Protein AF-A0A9D6IXQ8-F1 (afdb_monomer_lite)

Foldseek 3Di:
DDDDDPCCVPPVVADWAQQAPDPVDGLDAQDWDWDWDADPRWTKIKIKHFHPDWDADPNHTWTWIKIWMDTNPDSVRIDIDIDTDIGGPVVD

Secondary structure (DSSP, 8-state):
-----GGGG-TTS--EES----TTS---TT-EEEEEEEETTEEEEEEEEEEEEEEEETTEEEEEEEEEEEETT-GGG-EEEEEEE-EEGGG-

Radius of gyration: 15.65 Å; chains: 1; bounding box: 43×22×37 Å

Sequence (92 aa):
MTNLSLEVCDPAAGPFTTAVTHRFFPLAAGRQLVLEGEDDGEALRLLITVLGESEAVAGVATRVVEERETVGGELDGATSTKVYAAELVSFQ

pLDDT: mean 88.21, std 9.43, range [48.31, 97.44]

Structure (mmCIF, N/CA/C/O backbone):
data_AF-A0A9D6IXQ8-F1
#
_entry.id   AF-A0A9D6IXQ8-F1
#
loop_
_atom_site.group_PDB
_atom_site.id
_atom_site.type_symbol
_atom_site.label_atom_id
_atom_site.label_alt_id
_atom_site.label_comp_id
_atom_site.label_asym_id
_atom_site.label_entity_id
_atom_site.label_seq_id
_atom_site.pdbx_PDB_ins_code
_atom_site.Cartn_x
_atom_site.Cartn_y
_atom_site.Cartn_z
_atom_site.occupancy
_atom_site.B_iso_or_equiv
_atom_site.auth_seq_id
_atom_site.auth_comp_id
_atom_site.auth_asym_id
_atom_site.auth_atom_id
_atom_site.pdbx_PDB_model_num
ATOM 1 N N . MET A 1 1 ? 23.813 3.009 12.733 1.00 48.31 1 MET A N 1
ATOM 2 C CA . MET A 1 1 ? 22.732 3.499 11.854 1.00 48.31 1 MET A CA 1
ATOM 3 C C . MET A 1 1 ? 23.300 3.611 10.458 1.00 48.31 1 MET A C 1
ATOM 5 O O . MET A 1 1 ? 24.251 4.360 10.273 1.00 48.31 1 MET A O 1
ATOM 9 N N . THR A 1 2 ? 22.799 2.821 9.516 1.00 70.25 2 THR A N 1
ATOM 10 C CA . THR A 1 2 ? 23.190 2.934 8.108 1.00 70.25 2 THR A CA 1
ATOM 11 C C . THR A 1 2 ? 22.442 4.129 7.529 1.00 70.25 2 THR A C 1
ATOM 13 O O . THR A 1 2 ? 21.216 4.156 7.577 1.00 70.25 2 THR A O 1
ATOM 16 N N . ASN A 1 3 ? 23.164 5.142 7.057 1.00 76.06 3 ASN A N 1
ATOM 17 C CA . ASN A 1 3 ? 22.564 6.254 6.329 1.00 76.06 3 ASN A CA 1
ATOM 18 C C . ASN A 1 3 ? 22.224 5.729 4.925 1.00 76.06 3 ASN A C 1
ATOM 20 O O . ASN A 1 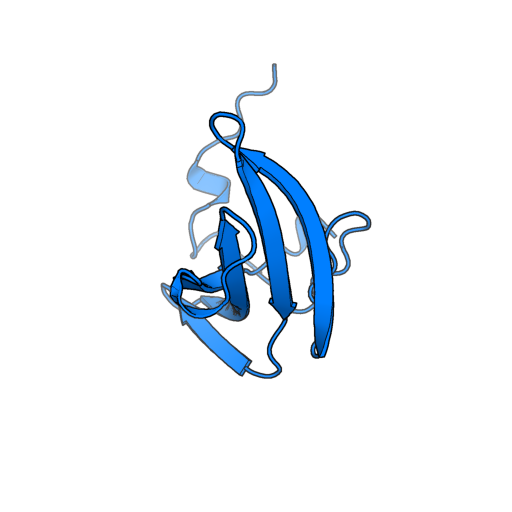3 ? 23.133 5.515 4.124 1.00 76.06 3 ASN A O 1
ATOM 24 N N . LEU A 1 4 ? 20.953 5.392 4.678 1.00 74.88 4 LEU A N 1
ATOM 25 C CA . LEU A 1 4 ? 20.506 5.043 3.330 1.00 74.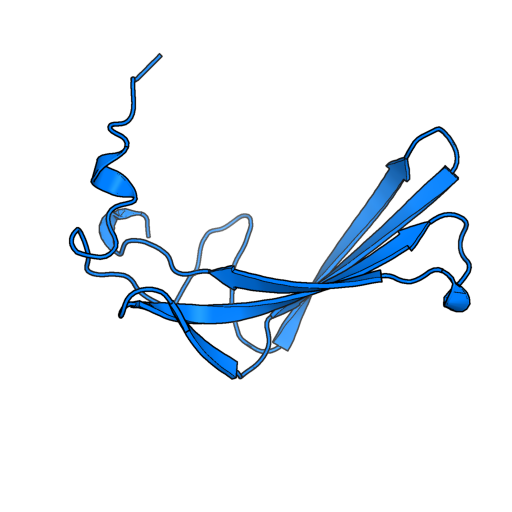88 4 LEU A CA 1
ATOM 26 C C . LEU A 1 4 ? 20.524 6.313 2.476 1.00 74.88 4 LEU A C 1
ATOM 28 O O . LEU A 1 4 ? 19.927 7.320 2.850 1.00 74.88 4 LEU A O 1
ATOM 32 N N . SER A 1 5 ? 21.192 6.245 1.324 1.00 84.19 5 SER A N 1
ATOM 33 C CA . SER A 1 5 ? 21.143 7.314 0.327 1.00 84.19 5 SER A CA 1
ATOM 34 C C . SER A 1 5 ? 19.706 7.500 -0.167 1.00 84.19 5 SER A C 1
ATOM 36 O O . SER A 1 5 ? 19.025 6.519 -0.471 1.00 84.19 5 SER A O 1
ATOM 38 N N . LEU A 1 6 ? 19.264 8.754 -0.302 1.00 78.31 6 LEU A N 1
ATOM 39 C CA . LEU A 1 6 ? 17.981 9.084 -0.937 1.00 78.31 6 LEU A CA 1
ATOM 40 C C . LEU A 1 6 ? 17.945 8.682 -2.419 1.00 78.31 6 LEU A C 1
ATOM 42 O O . LEU A 1 6 ? 16.864 8.527 -2.975 1.00 78.31 6 LEU A O 1
ATOM 46 N N . GLU A 1 7 ? 19.105 8.467 -3.043 1.00 84.88 7 GLU A N 1
ATOM 47 C CA . GLU A 1 7 ? 19.220 8.004 -4.432 1.00 84.88 7 GLU A CA 1
ATOM 48 C C . GLU A 1 7 ? 18.567 6.632 -4.651 1.00 84.88 7 GLU A C 1
ATOM 50 O O . GLU A 1 7 ? 18.162 6.319 -5.763 1.00 84.88 7 GLU A O 1
ATOM 55 N N . VAL A 1 8 ? 18.394 5.826 -3.595 1.00 80.62 8 VAL A N 1
ATOM 56 C CA . VAL A 1 8 ? 17.654 4.552 -3.670 1.00 80.62 8 VAL A CA 1
ATOM 57 C C . VAL A 1 8 ? 16.177 4.778 -4.029 1.00 80.62 8 VAL A C 1
ATOM 59 O O . VAL A 1 8 ? 15.534 3.893 -4.579 1.00 80.62 8 VAL A O 1
ATOM 62 N N . CYS A 1 9 ? 15.634 5.965 -3.757 1.00 77.75 9 CYS A N 1
ATOM 63 C CA . CYS A 1 9 ? 14.265 6.327 -4.113 1.00 77.75 9 CYS A CA 1
ATOM 64 C C . CYS A 1 9 ? 14.150 6.991 -5.497 1.00 77.75 9 CYS A C 1
ATOM 66 O O . CYS A 1 9 ? 13.047 7.389 -5.871 1.00 77.75 9 CYS A O 1
ATOM 68 N N . ASP A 1 10 ? 15.249 7.154 -6.247 1.00 88.50 10 ASP A N 1
ATOM 69 C CA . ASP A 1 10 ? 15.196 7.714 -7.600 1.00 88.50 10 ASP A CA 1
ATOM 70 C C . ASP A 1 10 ? 14.411 6.753 -8.520 1.00 88.50 10 ASP A C 1
ATOM 72 O O . ASP A 1 10 ? 14.796 5.589 -8.657 1.00 88.50 10 ASP A O 1
ATOM 76 N N . PRO A 1 11 ? 13.321 7.190 -9.181 1.00 87.19 11 PRO A N 1
ATOM 77 C CA . PRO A 1 11 ? 12.575 6.348 -10.119 1.00 87.19 11 PRO A CA 1
ATOM 78 C C . PRO A 1 11 ? 13.428 5.844 -11.299 1.00 87.19 11 PRO A C 1
ATOM 80 O O . PRO A 1 11 ? 13.080 4.839 -11.921 1.00 87.19 11 PRO A O 1
ATOM 83 N N . ALA A 1 12 ? 14.560 6.492 -11.597 1.00 89.38 12 ALA A N 1
ATOM 84 C CA . ALA A 1 12 ? 15.538 6.023 -12.573 1.00 89.38 12 ALA A CA 1
ATOM 85 C C . ALA A 1 12 ? 16.491 4.944 -12.021 1.00 89.38 12 ALA A C 1
ATOM 87 O O . ALA A 1 12 ? 17.120 4.238 -12.809 1.00 89.38 12 ALA A O 1
ATOM 88 N N . ALA A 1 13 ? 16.574 4.762 -10.698 1.00 85.69 13 ALA A N 1
ATOM 89 C CA . ALA A 1 13 ? 17.444 3.785 -10.035 1.00 85.69 13 ALA A CA 1
ATOM 90 C C . ALA A 1 13 ? 16.867 2.357 -9.991 1.00 85.69 13 ALA A C 1
ATOM 92 O O . ALA A 1 13 ? 17.328 1.526 -9.210 1.00 85.69 13 ALA A O 1
ATOM 93 N N . GLY A 1 14 ? 15.861 2.064 -10.823 1.00 83.56 14 GLY A N 1
ATOM 94 C C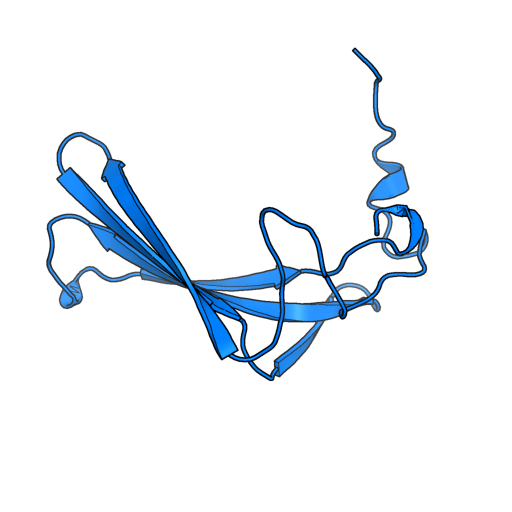A . GLY A 1 14 ? 15.255 0.740 -10.943 1.00 83.56 14 GLY A CA 1
ATOM 95 C C . GLY A 1 14 ? 16.249 -0.392 -11.293 1.00 83.56 14 GLY A C 1
ATOM 96 O O . GLY A 1 14 ? 17.452 -0.182 -11.440 1.00 83.56 14 GLY A O 1
ATOM 97 N N . PRO A 1 15 ? 15.757 -1.624 -11.492 1.00 90.88 15 PRO A N 1
ATOM 98 C CA . PRO A 1 15 ? 14.371 -1.931 -11.823 1.00 90.88 15 PRO A CA 1
ATOM 99 C C . PRO A 1 15 ? 13.451 -1.998 -10.599 1.00 90.88 15 PRO A C 1
ATOM 101 O O . PRO A 1 15 ? 13.807 -2.537 -9.552 1.00 90.88 15 PRO A O 1
ATOM 104 N N . PHE A 1 16 ? 12.231 -1.497 -10.783 1.00 91.31 16 PHE A N 1
ATOM 105 C CA . PHE A 1 16 ? 11.120 -1.644 -9.845 1.00 91.31 16 PHE A CA 1
ATOM 106 C C . PHE A 1 16 ? 10.144 -2.716 -10.339 1.00 91.31 16 PHE A C 1
ATOM 108 O O . PHE A 1 16 ? 10.037 -2.966 -11.542 1.00 91.31 16 PHE A O 1
ATOM 115 N N . THR A 1 17 ? 9.411 -3.333 -9.418 1.00 91.25 17 THR A N 1
ATOM 116 C CA . THR A 1 17 ? 8.411 -4.361 -9.708 1.00 91.25 17 THR A CA 1
ATOM 117 C C . THR A 1 17 ? 7.106 -4.116 -8.956 1.00 91.25 17 THR A C 1
ATOM 119 O O . THR A 1 17 ? 7.089 -3.622 -7.828 1.00 91.25 17 THR A O 1
ATOM 122 N N . THR A 1 18 ? 5.993 -4.507 -9.579 1.00 91.88 18 THR A N 1
ATOM 123 C CA . THR A 1 18 ? 4.666 -4.569 -8.946 1.00 91.88 18 THR A CA 1
ATOM 124 C C . THR A 1 18 ? 4.386 -5.931 -8.302 1.00 91.88 18 THR A C 1
ATOM 126 O O . THR A 1 18 ? 3.338 -6.115 -7.679 1.00 91.88 18 THR A O 1
ATOM 129 N N . ALA A 1 19 ? 5.306 -6.893 -8.434 1.00 92.06 19 ALA A N 1
ATOM 130 C CA . ALA A 1 19 ? 5.226 -8.218 -7.825 1.00 92.06 19 ALA A CA 1
ATOM 131 C C . ALA A 1 19 ? 5.784 -8.213 -6.391 1.00 92.06 19 ALA A C 1
ATOM 133 O O . ALA A 1 19 ? 6.689 -8.977 -6.079 1.00 92.06 19 ALA A O 1
ATOM 134 N N . VAL A 1 20 ? 5.261 -7.340 -5.527 1.00 91.56 20 VAL A N 1
ATOM 135 C CA . VAL A 1 20 ? 5.759 -7.153 -4.153 1.00 91.56 20 VAL A CA 1
ATOM 136 C C . VAL A 1 20 ? 5.321 -8.314 -3.258 1.00 91.56 20 VAL A C 1
ATOM 138 O O . VAL A 1 20 ? 4.137 -8.449 -2.931 1.00 91.56 20 VAL A O 1
ATOM 141 N N . THR A 1 21 ? 6.274 -9.153 -2.847 1.00 91.44 21 THR A N 1
ATOM 142 C CA . THR A 1 21 ? 6.040 -10.362 -2.030 1.00 91.44 21 THR A CA 1
ATOM 143 C C . THR A 1 21 ? 6.543 -10.237 -0.593 1.00 91.44 21 THR A C 1
ATOM 145 O O . THR A 1 21 ? 6.641 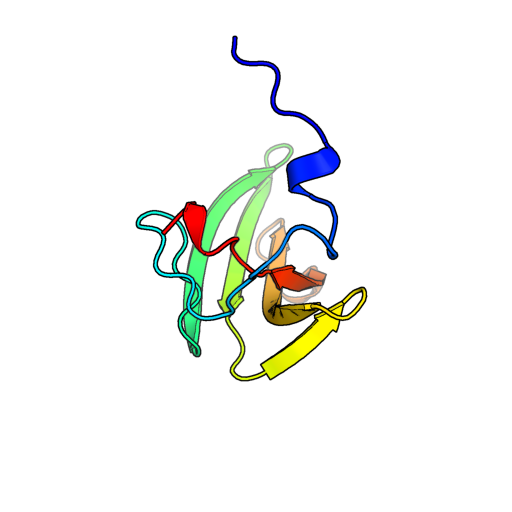-11.240 0.116 1.00 91.44 21 THR A O 1
ATOM 148 N N . HIS A 1 22 ? 6.847 -9.017 -0.144 1.00 88.06 22 HIS A N 1
ATOM 149 C CA . HIS A 1 22 ? 7.376 -8.751 1.188 1.00 88.06 22 HIS A CA 1
ATOM 150 C C . HIS A 1 22 ? 6.517 -9.383 2.299 1.00 88.06 22 HIS A C 1
ATOM 152 O O . HIS A 1 22 ? 5.295 -9.220 2.339 1.00 88.06 22 HIS A O 1
ATOM 158 N N . ARG A 1 23 ? 7.160 -10.083 3.245 1.00 89.00 23 ARG A N 1
ATOM 159 C CA . ARG A 1 23 ? 6.489 -10.915 4.267 1.00 89.00 23 ARG A CA 1
ATOM 160 C C . ARG A 1 23 ? 5.445 -10.161 5.090 1.00 89.00 23 ARG A C 1
ATOM 162 O O . ARG A 1 23 ? 4.439 -10.747 5.484 1.00 89.00 23 ARG A O 1
ATOM 169 N N . PHE A 1 24 ? 5.710 -8.893 5.384 1.00 85.81 24 PHE A N 1
ATOM 170 C CA . PHE A 1 24 ? 4.856 -8.078 6.246 1.00 85.81 24 PHE A CA 1
ATOM 171 C C . PHE A 1 24 ? 3.833 -7.247 5.466 1.00 85.81 24 PHE A C 1
ATOM 173 O O . PHE A 1 24 ? 2.846 -6.815 6.052 1.00 85.81 24 PHE A O 1
ATOM 180 N N . PHE A 1 25 ? 4.046 -7.035 4.163 1.00 87.31 25 PHE A N 1
ATOM 181 C CA . PHE A 1 25 ? 3.177 -6.181 3.350 1.00 87.31 25 PHE A CA 1
ATOM 182 C C . PHE A 1 25 ? 3.145 -6.620 1.873 1.00 87.31 25 PHE A C 1
ATOM 184 O O . PHE A 1 25 ? 3.644 -5.917 0.995 1.00 87.31 25 PHE A O 1
ATOM 191 N N . PRO A 1 26 ? 2.606 -7.814 1.573 1.00 92.75 26 PRO A N 1
ATOM 192 C CA . PRO A 1 26 ? 2.532 -8.306 0.203 1.00 92.75 26 PRO A CA 1
ATOM 193 C C . PRO A 1 26 ? 1.454 -7.551 -0.589 1.00 92.75 26 PRO A C 1
ATOM 195 O O . PRO A 1 26 ? 0.317 -7.431 -0.128 1.00 92.75 26 PRO A O 1
ATOM 198 N N . LEU A 1 27 ? 1.768 -7.120 -1.814 1.00 94.56 27 LEU A N 1
ATOM 199 C CA . LEU A 1 27 ? 0.845 -6.370 -2.681 1.00 94.56 27 LEU A CA 1
ATOM 200 C C . LEU A 1 27 ? 0.236 -7.234 -3.791 1.00 94.56 27 LEU A C 1
ATOM 202 O O . LEU A 1 27 ? 0.150 -6.839 -4.957 1.00 94.56 27 LEU A O 1
ATOM 206 N N . ALA A 1 28 ? -0.214 -8.433 -3.428 1.00 94.50 28 ALA A N 1
ATOM 207 C CA . ALA A 1 28 ? -1.002 -9.262 -4.331 1.00 94.50 28 ALA A CA 1
ATOM 208 C C . ALA A 1 28 ? -2.383 -8.625 -4.580 1.00 94.50 28 ALA A C 1
ATOM 210 O O . ALA A 1 28 ? -3.046 -8.188 -3.642 1.00 94.50 28 ALA A O 1
ATOM 211 N N . ALA A 1 29 ? -2.832 -8.601 -5.839 1.00 95.44 29 ALA A N 1
ATOM 212 C CA . ALA A 1 29 ? -4.137 -8.055 -6.219 1.00 95.44 29 ALA A CA 1
ATOM 213 C C . ALA A 1 29 ? -5.278 -8.685 -5.401 1.00 95.44 29 ALA A C 1
ATOM 215 O O . ALA A 1 29 ? -5.313 -9.902 -5.225 1.00 95.44 29 ALA A O 1
ATOM 216 N N . GLY A 1 30 ? -6.219 -7.868 -4.931 1.00 95.62 30 GLY A N 1
ATOM 217 C CA . GLY A 1 30 ? -7.353 -8.308 -4.116 1.00 95.62 30 GLY A CA 1
ATOM 218 C C . GLY A 1 30 ? -7.005 -8.594 -2.654 1.00 95.62 30 GLY A C 1
ATOM 219 O O . GLY A 1 30 ? -7.892 -8.944 -1.877 1.00 95.62 30 GLY A O 1
ATOM 220 N N . ARG A 1 31 ? -5.738 -8.445 -2.244 1.00 95.56 31 ARG A N 1
ATOM 221 C CA . ARG A 1 31 ? -5.361 -8.566 -0.837 1.00 95.56 31 ARG A CA 1
ATOM 222 C C . ARG A 1 31 ? -5.981 -7.429 -0.033 1.00 95.56 31 ARG A C 1
ATOM 224 O O . ARG A 1 31 ? -5.951 -6.275 -0.454 1.00 95.56 31 ARG A O 1
ATOM 231 N N . GLN A 1 32 ? -6.470 -7.773 1.152 1.00 96.50 32 GLN A N 1
ATOM 232 C CA . GLN A 1 32 ? -6.912 -6.814 2.152 1.00 96.50 32 GLN A CA 1
ATOM 233 C C . GLN A 1 32 ? -6.099 -6.960 3.438 1.00 96.50 32 GLN A C 1
ATOM 235 O O . GLN A 1 32 ? -5.699 -8.069 3.815 1.00 96.50 32 GLN A O 1
ATOM 240 N N . LEU A 1 33 ? -5.862 -5.832 4.095 1.00 95.12 33 LEU A N 1
ATOM 241 C CA . LEU A 1 33 ? -5.313 -5.737 5.439 1.00 95.12 33 LEU A CA 1
ATOM 242 C C . LEU A 1 33 ? -6.226 -4.820 6.250 1.00 95.12 33 LEU A C 1
ATOM 244 O O . LEU A 1 33 ? -6.542 -3.717 5.815 1.00 95.12 33 LEU A O 1
ATOM 248 N N . VAL A 1 34 ? -6.656 -5.295 7.413 1.00 95.62 34 VAL A N 1
ATOM 249 C CA . VAL A 1 34 ? -7.414 -4.499 8.379 1.00 95.62 34 VAL A CA 1
ATOM 250 C C . VAL A 1 34 ? -6.491 -4.222 9.552 1.00 95.62 34 VAL A C 1
ATOM 252 O O . VAL A 1 34 ? -5.944 -5.162 10.130 1.00 95.62 34 VAL A O 1
ATOM 255 N N . LEU A 1 35 ? -6.308 -2.946 9.869 1.00 94.56 35 LEU A N 1
ATOM 256 C CA . LEU A 1 35 ? -5.598 -2.479 11.051 1.00 94.56 35 LEU A CA 1
ATOM 257 C C . LEU A 1 35 ? -6.605 -1.775 11.957 1.00 94.56 35 LEU A C 1
ATOM 259 O O . LEU A 1 35 ? -7.398 -0.960 11.493 1.00 94.56 35 LEU A O 1
ATOM 263 N N . GLU A 1 36 ? -6.588 -2.125 13.234 1.00 95.38 36 GLU A N 1
ATOM 264 C CA . GLU A 1 36 ? -7.479 -1.573 14.252 1.00 95.38 36 GLU A CA 1
ATOM 265 C C . GLU A 1 36 ? -6.625 -1.010 15.383 1.00 95.38 36 GLU A C 1
ATOM 267 O O . GLU A 1 36 ? -5.575 -1.568 15.718 1.00 95.38 36 GLU A O 1
ATOM 272 N N . GLY A 1 37 ? -7.062 0.106 15.950 1.00 94.31 37 GLY A N 1
ATOM 273 C CA . GLY A 1 37 ? -6.344 0.806 17.000 1.00 94.31 37 GLY A CA 1
ATOM 274 C C . GLY A 1 37 ? -7.162 1.958 17.561 1.00 94.31 37 GLY A C 1
ATOM 275 O O . GLY A 1 37 ? -8.389 1.966 17.471 1.00 94.31 37 GLY A O 1
ATOM 276 N N . GLU A 1 38 ? -6.463 2.930 18.128 1.00 93.56 38 GLU A N 1
ATOM 277 C CA . GLU A 1 38 ? -7.047 4.162 18.645 1.00 93.56 38 GLU A CA 1
ATOM 278 C C . GLU A 1 38 ? -6.246 5.354 18.115 1.00 93.56 38 GLU A C 1
ATOM 280 O O . GLU A 1 38 ? -5.018 5.271 18.023 1.00 93.56 38 GLU A O 1
ATOM 285 N N . ASP A 1 39 ? -6.937 6.443 17.785 1.00 87.50 39 ASP A N 1
ATOM 286 C CA . ASP A 1 39 ? -6.351 7.742 17.445 1.00 87.50 39 ASP A CA 1
ATOM 287 C C . ASP A 1 39 ? -7.049 8.825 18.270 1.00 87.50 39 ASP A C 1
ATOM 289 O O . ASP A 1 39 ? -8.276 8.859 18.335 1.00 87.50 39 ASP A O 1
ATOM 293 N N . ASP A 1 40 ? -6.277 9.622 19.010 1.00 90.12 40 ASP A N 1
ATOM 294 C CA . ASP A 1 40 ? -6.777 10.602 19.992 1.00 90.12 40 ASP A CA 1
ATOM 295 C C . ASP A 1 40 ? -7.882 10.082 20.950 1.00 90.12 40 ASP A C 1
ATOM 297 O O . ASP A 1 40 ? -8.722 10.831 21.453 1.00 90.12 40 ASP A O 1
ATOM 301 N N . GLY A 1 41 ? -7.843 8.782 21.273 1.00 91.50 41 GLY A N 1
ATOM 302 C CA . GLY A 1 41 ? -8.798 8.116 22.167 1.00 91.50 41 GLY A CA 1
ATOM 303 C C . GLY A 1 41 ? -10.097 7.654 21.496 1.00 91.50 41 GLY A C 1
ATOM 304 O O . GLY A 1 41 ? -10.973 7.120 22.178 1.00 91.50 41 GLY A O 1
ATOM 305 N N . GLU A 1 42 ? -10.226 7.820 20.180 1.00 91.06 42 GLU A N 1
ATOM 306 C CA . GLU A 1 42 ? -11.324 7.290 19.375 1.00 91.06 42 GLU A CA 1
ATOM 307 C C . GLU A 1 42 ? -10.903 6.004 18.659 1.00 91.06 42 GLU A C 1
ATOM 309 O O . GLU A 1 42 ? -9.754 5.839 18.252 1.00 91.06 42 GLU A O 1
ATOM 314 N N . ALA A 1 43 ? -11.842 5.069 18.486 1.00 92.38 43 ALA A N 1
ATOM 315 C CA . ALA A 1 43 ? -11.566 3.823 17.779 1.00 92.38 43 ALA A CA 1
ATOM 316 C C . ALA A 1 43 ? -11.235 4.103 16.305 1.00 92.38 43 ALA A C 1
ATOM 318 O O . ALA A 1 43 ? -12.057 4.668 15.579 1.00 92.38 43 ALA A O 1
ATOM 319 N N . LEU A 1 44 ? -10.061 3.652 15.867 1.00 93.06 44 LEU A N 1
ATOM 320 C CA . LEU A 1 44 ? -9.568 3.763 14.500 1.00 93.06 44 LEU A CA 1
ATOM 321 C C . LEU A 1 44 ? -9.639 2.400 13.812 1.00 93.06 44 LEU A C 1
ATOM 323 O O . LEU A 1 44 ? -9.188 1.381 14.343 1.00 93.06 44 LEU A O 1
ATOM 327 N N . ARG A 1 45 ? -10.135 2.394 12.577 1.00 94.56 45 ARG A N 1
ATOM 328 C CA . ARG A 1 45 ? -10.075 1.241 11.681 1.00 94.56 45 ARG A CA 1
ATOM 329 C C . ARG A 1 45 ? -9.583 1.661 10.305 1.00 94.56 45 ARG A C 1
ATOM 331 O O . ARG A 1 45 ? -10.223 2.466 9.638 1.00 94.56 45 ARG A O 1
ATOM 338 N N . LEU A 1 46 ? -8.504 1.040 9.845 1.00 94.25 46 LEU A N 1
ATOM 339 C CA . LEU A 1 46 ? -7.945 1.223 8.511 1.00 94.25 46 LEU A CA 1
ATOM 340 C C . LEU A 1 46 ? -8.103 -0.066 7.701 1.00 94.25 46 LEU A C 1
ATOM 342 O O . LEU A 1 46 ? -7.575 -1.119 8.061 1.00 94.25 46 LEU A O 1
ATOM 346 N N . LEU A 1 47 ? -8.831 0.013 6.590 1.00 95.19 47 LEU A N 1
ATOM 347 C C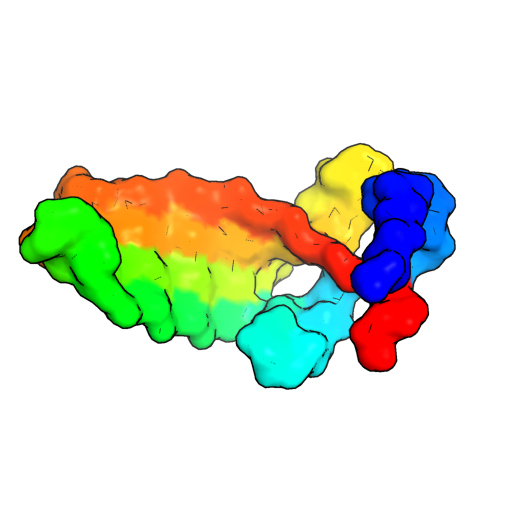A . LEU A 1 47 ? -8.909 -1.040 5.585 1.00 95.19 47 LEU A CA 1
ATOM 348 C C . LEU A 1 47 ? -8.017 -0.669 4.404 1.00 95.19 47 LEU A C 1
ATOM 350 O O . LEU A 1 47 ? -8.317 0.256 3.657 1.00 95.19 47 LEU A O 1
ATOM 354 N N . ILE A 1 48 ? -6.968 -1.448 4.194 1.00 95.94 48 ILE A N 1
ATOM 355 C CA . ILE A 1 48 ? -6.087 -1.341 3.037 1.00 95.94 48 ILE A CA 1
ATOM 356 C C . ILE A 1 48 ? -6.491 -2.419 2.033 1.00 95.94 48 ILE A C 1
ATOM 358 O O . ILE A 1 48 ? -6.518 -3.602 2.372 1.00 95.94 48 ILE A O 1
ATOM 362 N N . THR A 1 49 ? -6.796 -2.030 0.797 1.00 97.31 49 THR A N 1
ATOM 363 C CA . THR A 1 49 ? -7.142 -2.933 -0.306 1.00 97.31 49 THR A CA 1
ATOM 364 C C . THR A 1 49 ? -6.177 -2.744 -1.466 1.00 97.31 49 THR A C 1
ATOM 366 O O . THR A 1 49 ? -6.079 -1.672 -2.055 1.00 97.31 49 THR A O 1
ATOM 369 N N . VAL A 1 50 ? -5.489 -3.814 -1.847 1.00 97.44 50 VAL A N 1
ATOM 370 C CA . VAL A 1 50 ? -4.618 -3.824 -3.021 1.00 97.44 50 VAL A CA 1
ATOM 371 C C . VAL A 1 50 ? -5.474 -4.028 -4.264 1.00 97.44 50 VAL A C 1
ATOM 373 O O . VAL A 1 50 ? -6.030 -5.110 -4.473 1.00 97.44 50 VAL A O 1
ATOM 376 N N . LEU A 1 51 ? -5.586 -3.008 -5.111 1.00 96.56 51 LEU A N 1
ATOM 377 C CA . LEU A 1 51 ? -6.431 -3.080 -6.298 1.00 96.56 51 LEU A CA 1
ATOM 378 C C . LEU A 1 51 ? -5.775 -3.927 -7.400 1.00 96.56 51 LEU A C 1
ATOM 380 O O . LEU A 1 51 ? -4.562 -4.151 -7.441 1.00 96.56 51 LEU A O 1
ATOM 384 N N . GLY A 1 52 ? -6.591 -4.404 -8.339 1.00 95.19 52 GLY A N 1
ATOM 385 C CA . GLY A 1 52 ? -6.110 -5.014 -9.587 1.00 95.19 52 GLY A CA 1
ATOM 386 C C . GLY A 1 52 ? -5.511 -4.005 -10.575 1.00 95.19 52 GLY A C 1
ATOM 387 O O . GLY A 1 52 ? -5.126 -4.391 -11.673 1.00 95.19 52 GLY A O 1
ATOM 388 N N . GLU A 1 53 ? -5.452 -2.731 -10.193 1.00 95.62 53 GLU A N 1
ATOM 389 C CA . GLU A 1 53 ? -5.040 -1.599 -11.017 1.00 95.62 53 GLU A CA 1
ATOM 390 C C . GLU A 1 53 ? -3.544 -1.303 -10.861 1.00 95.62 53 GLU A C 1
ATOM 392 O O . GLU A 1 53 ? -2.910 -1.607 -9.844 1.00 95.62 53 GLU A O 1
ATOM 397 N N . SER A 1 54 ? -2.959 -0.691 -11.885 1.00 95.81 54 SER A N 1
ATOM 398 C CA . SER A 1 54 ? -1.608 -0.140 -11.827 1.00 95.81 54 SER A CA 1
ATOM 399 C C . SER A 1 54 ? -1.573 1.207 -12.530 1.00 95.81 54 SER A C 1
ATOM 401 O O . SER A 1 54 ? -2.233 1.387 -13.551 1.00 95.81 54 SER A O 1
ATOM 403 N N . GLU A 1 55 ? -0.783 2.129 -11.994 1.00 96.38 55 GLU A N 1
ATOM 404 C CA . GLU A 1 55 ? -0.592 3.466 -12.552 1.00 96.38 55 GLU A CA 1
ATOM 405 C C . GLU A 1 55 ? 0.897 3.790 -12.668 1.00 96.38 55 GLU A C 1
ATOM 407 O O . GLU A 1 55 ? 1.732 3.266 -11.925 1.00 96.38 55 GLU A O 1
ATOM 412 N N . ALA A 1 56 ? 1.241 4.640 -13.633 1.00 95.69 56 ALA A N 1
ATOM 413 C CA . ALA A 1 56 ? 2.606 5.108 -13.809 1.00 95.69 56 ALA A CA 1
ATOM 414 C C . ALA A 1 56 ? 2.850 6.340 -12.930 1.00 95.69 56 ALA A C 1
ATOM 416 O O . ALA A 1 56 ? 2.234 7.383 -13.140 1.00 95.69 56 ALA A O 1
ATOM 417 N N . VAL A 1 57 ? 3.795 6.243 -11.998 1.00 93.94 57 VAL A N 1
ATOM 418 C CA . VAL A 1 57 ? 4.248 7.363 -11.164 1.00 93.94 57 VAL A CA 1
ATOM 419 C C . VAL A 1 57 ? 5.709 7.621 -11.494 1.00 93.94 57 VAL A C 1
ATOM 421 O O . VAL A 1 57 ? 6.543 6.731 -11.366 1.00 93.94 57 VAL A O 1
ATOM 424 N N . ALA A 1 58 ? 6.014 8.820 -11.996 1.00 92.38 58 ALA A N 1
ATOM 425 C CA . ALA A 1 58 ? 7.357 9.185 -12.466 1.00 92.38 58 ALA A CA 1
ATOM 426 C C . ALA A 1 58 ? 7.986 8.164 -13.449 1.00 92.38 58 ALA A C 1
ATOM 428 O O . ALA A 1 58 ? 9.191 7.940 -13.444 1.00 92.38 58 ALA A O 1
ATOM 429 N N . GLY A 1 59 ? 7.164 7.531 -14.296 1.00 92.75 59 GLY A N 1
ATOM 430 C CA . GLY A 1 59 ? 7.606 6.526 -15.274 1.00 92.75 59 GLY A CA 1
ATOM 431 C C . GLY A 1 59 ? 7.737 5.098 -14.730 1.00 92.75 59 GLY A C 1
ATOM 432 O O . GLY A 1 59 ? 7.952 4.175 -15.513 1.00 92.75 59 GLY A O 1
ATOM 433 N N . VAL A 1 60 ? 7.547 4.889 -13.425 1.00 93.00 60 VAL A N 1
ATOM 434 C CA . VAL A 1 60 ? 7.547 3.567 -12.789 1.00 93.00 60 VAL A CA 1
ATOM 435 C C . VAL A 1 60 ? 6.122 3.025 -12.726 1.00 93.00 60 VAL A C 1
ATOM 437 O O . VAL A 1 60 ? 5.211 3.714 -12.272 1.00 93.00 60 VAL A O 1
ATOM 440 N N . ALA A 1 61 ? 5.918 1.781 -13.163 1.00 94.62 61 ALA A N 1
ATOM 441 C CA . ALA A 1 61 ? 4.649 1.089 -12.961 1.00 94.62 61 ALA A CA 1
ATOM 442 C C . ALA A 1 61 ? 4.473 0.751 -11.473 1.00 94.62 61 ALA A C 1
ATOM 444 O O . ALA A 1 61 ? 5.288 0.037 -10.890 1.00 94.62 61 ALA A O 1
ATOM 445 N N . THR A 1 62 ? 3.398 1.251 -10.873 1.00 95.81 62 THR A N 1
ATOM 446 C CA . THR A 1 62 ? 3.087 1.095 -9.449 1.00 95.81 62 THR A CA 1
ATOM 447 C C . THR A 1 62 ? 1.739 0.418 -9.260 1.00 95.81 62 THR A C 1
ATOM 449 O O . THR A 1 62 ? 0.825 0.578 -10.068 1.00 95.81 62 THR A O 1
ATOM 452 N N . ARG A 1 63 ? 1.609 -0.356 -8.185 1.00 96.62 63 ARG A N 1
ATOM 453 C CA . ARG A 1 63 ? 0.347 -0.942 -7.746 1.00 96.62 63 ARG A CA 1
ATOM 454 C C . ARG A 1 63 ? -0.507 0.134 -7.084 1.00 96.62 63 ARG A C 1
ATOM 456 O O . ARG A 1 63 ? -0.013 0.819 -6.192 1.00 96.62 63 ARG A O 1
ATOM 463 N N . VAL A 1 64 ? -1.781 0.221 -7.463 1.00 97.44 64 VAL A N 1
ATOM 464 C CA . VAL A 1 64 ? -2.745 1.071 -6.753 1.00 97.44 64 VAL A CA 1
ATOM 465 C C . VAL A 1 64 ? -3.242 0.341 -5.511 1.00 97.44 64 VAL A C 1
ATOM 467 O O . VAL A 1 64 ? -3.692 -0.807 -5.579 1.00 97.44 64 VAL A O 1
ATOM 470 N N . VAL A 1 65 ? -3.173 1.017 -4.375 1.00 96.81 65 VAL A N 1
ATOM 471 C CA . VAL A 1 65 ? -3.675 0.552 -3.087 1.00 96.81 65 VAL A CA 1
ATOM 472 C C . VAL A 1 65 ? -4.672 1.591 -2.586 1.00 96.81 65 VAL A C 1
ATOM 474 O O . VAL A 1 65 ? -4.391 2.783 -2.605 1.00 96.81 65 VAL A O 1
ATOM 477 N N . GLU A 1 66 ? -5.861 1.148 -2.195 1.00 96.88 66 GLU A N 1
ATOM 478 C CA . GLU A 1 66 ? -6.870 2.000 -1.568 1.00 96.88 66 GLU A CA 1
ATOM 479 C C . GLU A 1 66 ? -6.797 1.831 -0.055 1.00 96.88 66 GLU A C 1
ATOM 481 O O . GLU A 1 66 ? -6.870 0.715 0.458 1.00 96.88 66 GLU A O 1
ATOM 486 N N . GLU A 1 67 ? -6.689 2.943 0.649 1.00 95.12 67 GLU A N 1
ATOM 487 C CA . GLU A 1 67 ? -6.787 3.034 2.096 1.00 95.12 67 GLU A CA 1
ATOM 488 C C . GLU A 1 67 ? -8.134 3.653 2.447 1.00 95.12 67 GLU A C 1
ATOM 490 O O . GLU A 1 67 ? -8.473 4.722 1.942 1.00 95.12 67 GLU A O 1
ATOM 495 N N . ARG A 1 68 ? -8.911 2.974 3.292 1.00 94.62 68 ARG A N 1
ATOM 496 C CA . ARG A 1 68 ? -10.167 3.478 3.840 1.00 94.62 68 ARG A CA 1
ATOM 497 C C . ARG A 1 68 ? -10.084 3.519 5.351 1.00 94.62 68 ARG A C 1
ATOM 499 O O . ARG A 1 68 ? -10.085 2.475 6.003 1.00 94.62 68 ARG A O 1
ATOM 506 N N . GLU A 1 69 ? -10.032 4.725 5.877 1.00 93.38 69 GLU A N 1
ATOM 507 C CA . GLU A 1 69 ? -9.953 5.001 7.301 1.00 93.38 69 GLU A CA 1
ATOM 508 C C . GLU A 1 69 ? -11.342 5.268 7.874 1.00 93.38 69 GLU A C 1
ATOM 510 O O . GLU A 1 69 ? -12.210 5.798 7.187 1.00 93.38 69 GLU A O 1
ATOM 515 N N . THR A 1 70 ? -11.587 4.874 9.117 1.00 93.06 70 THR A N 1
ATOM 516 C CA . THR A 1 70 ? -12.811 5.169 9.864 1.00 93.06 70 THR A CA 1
ATOM 517 C C . THR A 1 70 ? -12.435 5.451 11.311 1.00 93.06 70 THR A C 1
ATOM 519 O O . THR A 1 70 ? -11.818 4.599 11.950 1.00 93.06 70 THR A O 1
ATOM 522 N N . VAL A 1 71 ? -12.835 6.615 11.820 1.00 91.69 71 VAL A N 1
ATOM 523 C CA . VAL A 1 71 ? -12.617 7.045 13.208 1.00 91.69 71 VAL A CA 1
ATOM 524 C C . VAL A 1 71 ? -13.974 7.153 13.905 1.00 91.69 71 VAL A C 1
ATOM 526 O O . VAL A 1 71 ? -14.962 7.542 13.283 1.00 91.69 71 VAL A O 1
ATOM 529 N N . GLY A 1 72 ? -14.069 6.713 15.160 1.00 86.12 72 GLY A N 1
ATOM 530 C CA . GLY A 1 72 ? -15.308 6.797 15.948 1.00 86.12 72 GLY A CA 1
ATOM 531 C C . GLY A 1 72 ? -16.412 5.812 15.528 1.00 86.12 72 GLY A C 1
ATOM 532 O O . GLY A 1 72 ? -17.513 5.846 16.068 1.00 86.12 72 GLY A O 1
ATOM 533 N N . GLY A 1 73 ? -16.126 4.895 14.595 1.00 73.88 73 GLY A N 1
ATOM 534 C CA . GLY A 1 73 ? -17.034 3.812 14.192 1.00 73.88 73 GLY A CA 1
ATOM 535 C C . GLY A 1 73 ? -18.129 4.187 13.183 1.00 73.88 73 GLY A C 1
ATOM 536 O O . GLY A 1 73 ? -18.929 3.321 12.823 1.00 73.88 73 GLY A O 1
ATOM 537 N N . GLU A 1 74 ? -18.163 5.424 12.682 1.00 69.25 74 GLU A N 1
ATOM 538 C CA . GLU A 1 74 ? -19.156 5.876 11.700 1.00 69.25 74 GLU A CA 1
ATOM 539 C C . GLU A 1 74 ? -18.607 5.835 10.268 1.00 69.25 74 GLU A C 1
ATOM 541 O O . GLU A 1 74 ? -17.655 6.528 9.920 1.00 69.25 74 GLU A O 1
ATOM 546 N N . LEU A 1 75 ? -19.254 5.053 9.393 1.00 63.53 75 LEU A N 1
ATOM 547 C CA . LEU A 1 75 ? -18.890 4.957 7.969 1.00 63.53 75 LEU A CA 1
ATOM 548 C C . LEU A 1 75 ? -19.011 6.294 7.215 1.00 63.53 75 LEU A C 1
ATOM 550 O O . LEU A 1 75 ? -18.352 6.463 6.194 1.00 63.53 75 LEU A O 1
ATOM 554 N N . ASP A 1 76 ? -19.831 7.227 7.704 1.00 58.56 76 ASP A N 1
ATOM 555 C CA . ASP A 1 76 ? -20.015 8.560 7.105 1.00 58.56 76 ASP A CA 1
ATOM 556 C C . ASP A 1 76 ? -18.806 9.486 7.357 1.00 58.56 76 ASP A C 1
ATOM 558 O O . ASP A 1 76 ? -18.606 10.459 6.634 1.00 58.56 76 ASP A O 1
ATOM 562 N N . GLY A 1 77 ? -17.952 9.144 8.331 1.00 66.44 77 GLY A N 1
ATOM 563 C CA . GLY A 1 77 ? -16.650 9.776 8.560 1.00 66.44 77 GLY A CA 1
ATOM 564 C C . GLY A 1 77 ? -15.497 9.108 7.804 1.00 66.44 77 GLY A C 1
ATOM 565 O O . GLY A 1 77 ? -14.338 9.456 8.030 1.00 66.44 77 GLY A O 1
ATOM 566 N N . ALA A 1 78 ? -15.772 8.120 6.942 1.00 77.56 78 ALA A N 1
ATOM 567 C CA . ALA A 1 78 ? -14.705 7.354 6.320 1.00 77.56 78 ALA A CA 1
ATOM 568 C C . ALA A 1 78 ? -13.960 8.157 5.241 1.00 77.56 78 ALA A C 1
ATOM 570 O O . ALA A 1 78 ? -14.555 8.617 4.265 1.00 77.56 78 ALA A O 1
ATOM 571 N N . THR A 1 79 ? -12.637 8.262 5.374 1.00 84.69 79 THR A N 1
ATOM 572 C CA . THR A 1 79 ? -11.770 8.899 4.370 1.00 84.69 79 THR A CA 1
ATOM 573 C C . THR A 1 79 ? -11.132 7.831 3.491 1.00 84.69 79 THR A C 1
ATOM 575 O O . THR A 1 79 ? -10.654 6.816 3.994 1.00 84.69 79 THR A O 1
ATOM 578 N N . SER A 1 80 ? -11.139 8.041 2.171 1.00 88.62 80 SER A N 1
ATOM 579 C CA . SER A 1 80 ? -10.559 7.110 1.198 1.00 88.62 80 SER A CA 1
ATOM 580 C C . SER A 1 80 ? -9.425 7.771 0.420 1.00 88.62 80 SER A C 1
ATOM 582 O O . SER A 1 80 ? -9.641 8.792 -0.233 1.00 88.62 80 SER A O 1
ATOM 584 N N . THR A 1 81 ? -8.248 7.148 0.425 1.00 91.44 81 THR A N 1
ATOM 585 C CA . THR A 1 81 ? -7.040 7.647 -0.247 1.00 91.44 81 THR A CA 1
ATOM 586 C C . THR A 1 81 ? -6.444 6.558 -1.134 1.00 91.44 81 THR A C 1
ATOM 588 O O . THR A 1 81 ? -6.378 5.395 -0.744 1.00 91.44 81 THR A O 1
ATOM 591 N N . LYS A 1 82 ? -6.003 6.920 -2.345 1.00 89.69 82 LYS A N 1
ATOM 592 C CA . LYS A 1 82 ? -5.217 6.027 -3.208 1.00 89.69 82 LYS A CA 1
ATOM 593 C C . LYS A 1 82 ? -3.731 6.283 -2.981 1.00 89.69 82 LYS A C 1
ATOM 595 O O . LYS A 1 82 ? -3.274 7.419 -3.088 1.00 89.69 82 LYS A O 1
ATOM 600 N N . VAL A 1 83 ? -2.990 5.217 -2.713 1.00 90.19 83 VAL A N 1
ATOM 601 C CA . VAL A 1 83 ? -1.532 5.216 -2.603 1.00 90.19 83 VAL A CA 1
ATOM 602 C C . VAL A 1 83 ? -0.933 4.292 -3.664 1.00 90.19 83 VAL A C 1
ATOM 604 O O . VAL A 1 83 ? -1.575 3.353 -4.140 1.00 90.19 83 VAL A O 1
ATOM 607 N N . TYR A 1 84 ? 0.300 4.585 -4.065 1.00 91.06 84 TYR A N 1
ATOM 608 C CA . TYR A 1 84 ? 0.970 3.947 -5.195 1.00 91.06 84 TYR A CA 1
ATOM 609 C C . TYR A 1 84 ? 2.276 3.324 -4.730 1.00 91.06 84 TYR A C 1
ATOM 611 O O . TYR A 1 84 ? 3.132 4.022 -4.188 1.00 91.06 84 TYR A O 1
ATOM 619 N N . ALA A 1 85 ? 2.439 2.018 -4.936 1.00 88.25 85 ALA A N 1
ATOM 620 C CA . ALA A 1 85 ? 3.590 1.293 -4.411 1.00 88.25 85 ALA A CA 1
ATOM 621 C C . ALA A 1 85 ? 4.241 0.383 -5.456 1.00 88.25 85 ALA A C 1
ATOM 623 O O . ALA A 1 85 ? 3.573 -0.343 -6.196 1.00 88.25 85 ALA A O 1
ATOM 624 N N . ALA A 1 86 ? 5.568 0.402 -5.485 1.00 84.19 86 ALA A N 1
ATOM 625 C CA . ALA A 1 86 ? 6.409 -0.547 -6.199 1.00 84.19 86 ALA A CA 1
ATOM 626 C C . ALA A 1 86 ? 7.644 -0.844 -5.341 1.00 84.19 86 ALA A C 1
ATOM 628 O O . ALA A 1 86 ? 8.053 -0.020 -4.524 1.00 84.19 86 ALA A O 1
ATOM 629 N N . GLU A 1 87 ? 8.229 -2.020 -5.522 1.00 85.44 87 GLU A N 1
ATOM 630 C CA . GLU A 1 87 ? 9.414 -2.458 -4.783 1.00 85.44 87 GLU A CA 1
ATOM 631 C C . GLU A 1 87 ? 10.620 -2.475 -5.724 1.00 85.44 87 GLU A C 1
ATOM 633 O O . GLU A 1 87 ? 10.498 -2.899 -6.875 1.00 85.44 87 GLU A O 1
ATOM 638 N N . LEU A 1 88 ? 11.789 -2.017 -5.266 1.00 77.75 88 LEU A N 1
ATOM 639 C CA . LEU A 1 88 ? 13.032 -2.279 -5.995 1.00 77.75 88 LEU A CA 1
ATOM 640 C C . LEU A 1 88 ? 13.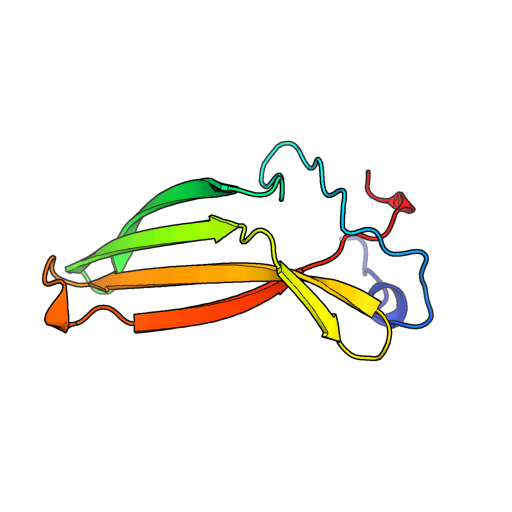287 -3.781 -5.997 1.00 77.75 88 LEU A C 1
ATOM 642 O O . LEU A 1 88 ? 13.280 -4.413 -4.944 1.00 77.75 88 LEU A O 1
ATOM 646 N N . VAL A 1 89 ? 13.596 -4.346 -7.162 1.00 77.88 89 VAL A N 1
ATOM 647 C CA . VAL A 1 89 ? 13.818 -5.797 -7.306 1.00 77.88 89 VAL A CA 1
ATOM 648 C C . VAL A 1 89 ? 14.938 -6.307 -6.384 1.00 77.88 89 VAL A C 1
ATOM 650 O O . VAL A 1 89 ? 14.930 -7.465 -5.981 1.00 77.88 89 VAL A O 1
ATOM 653 N N . SER A 1 90 ? 15.885 -5.449 -5.997 1.00 79.12 90 SER A N 1
ATOM 654 C CA . SER A 1 90 ? 16.961 -5.783 -5.055 1.00 79.12 90 SER A CA 1
ATOM 655 C C . SER A 1 90 ? 16.513 -6.009 -3.603 1.00 79.12 90 SER A C 1
ATOM 657 O O . SER A 1 90 ? 17.339 -6.436 -2.800 1.00 79.12 90 SER A O 1
ATOM 659 N N . PHE A 1 91 ? 15.263 -5.689 -3.248 1.00 73.06 91 PHE A N 1
ATOM 660 C CA . PHE A 1 91 ? 14.706 -5.851 -1.896 1.00 73.06 91 PHE A CA 1
ATOM 661 C C . PHE A 1 91 ? 13.734 -7.036 -1.744 1.00 73.06 91 PHE A C 1
ATOM 663 O O . PHE A 1 91 ? 13.177 -7.201 -0.659 1.00 73.06 91 PHE A O 1
ATOM 670 N N . GLN A 1 92 ? 13.557 -7.859 -2.787 1.00 71.12 92 GLN A N 1
ATOM 671 C CA . GLN A 1 92 ? 12.746 -9.086 -2.723 1.00 71.12 92 GLN A CA 1
ATOM 672 C C . GLN A 1 92 ? 13.376 -10.195 -1.873 1.00 71.12 92 GLN A C 1
ATOM 674 O O . GLN A 1 92 ? 14.625 -10.290 -1.834 1.00 71.12 92 GLN A O 1
#